Protein AF-A0A2I0TRA1-F1 (afdb_monomer_lite)

Radius of gyration: 18.05 Å; chains: 1; bounding box: 64×32×43 Å

Foldseek 3Di:
DDDDDDPPPDDDDDDPPPVCQAPDPVCSVVCCVLPNDDPPDPDDDDHDDDDPVDDDDPVVVVVVDDDDDDDPVCVVVSDDVVSLCVVLVPDPVNVVPDPSVVSVVVSSVCNDPD

Sequence (114 aa):
MSSSPNPEKRGLISGVACFKLEGGPSKISDAFKKFGISDSDTAVLIVLVEDNGKTINVEDIASQVEGQQVSLDELPQLTDTAKVKKLYKITPQEEKISTLLDSIVCRMSTKDVL

Structure (mmCIF, N/CA/C/O backbone):
data_AF-A0A2I0TRA1-F1
#
_entry.id   AF-A0A2I0TRA1-F1
#
loop_
_atom_site.group_PDB
_atom_site.id
_atom_site.type_symbol
_atom_site.label_atom_id
_atom_site.label_alt_id
_atom_site.label_comp_id
_atom_site.label_asym_id
_atom_site.label_entity_id
_atom_site.label_seq_id
_atom_site.pdbx_PDB_ins_code
_atom_site.Cartn_x
_atom_site.Cartn_y
_atom_site.Cartn_z
_atom_site.occupancy
_atom_site.B_iso_or_equiv
_atom_site.auth_seq_id
_atom_site.auth_comp_id
_atom_site.auth_asym_id
_atom_site.auth_atom_id
_atom_site.pdbx_PDB_model_num
ATOM 1 N N . MET A 1 1 ? -43.035 -15.881 10.676 1.00 39.44 1 MET A N 1
ATOM 2 C CA . MET A 1 1 ? -42.150 -16.079 9.510 1.00 39.44 1 MET A CA 1
ATOM 3 C C . MET A 1 1 ? -41.061 -15.032 9.601 1.00 39.44 1 MET A C 1
ATOM 5 O O . MET A 1 1 ? -41.305 -13.869 9.325 1.00 39.44 1 MET A O 1
ATOM 9 N N . SER A 1 2 ? -39.931 -15.433 10.173 1.00 36.81 2 SER A N 1
ATOM 10 C CA . SER A 1 2 ? -38.762 -14.599 10.429 1.00 36.81 2 SER A CA 1
ATOM 11 C C . SER A 1 2 ? -37.940 -14.478 9.151 1.00 36.81 2 SER A C 1
ATOM 13 O O . SER A 1 2 ? -37.396 -15.471 8.670 1.00 36.81 2 SER A O 1
ATOM 15 N N . SER A 1 3 ? -37.874 -13.271 8.604 1.00 42.38 3 SER A N 1
ATOM 16 C CA . SER A 1 3 ? -36.978 -12.917 7.510 1.00 42.38 3 SER A CA 1
ATOM 17 C C . SER A 1 3 ? -35.542 -12.949 8.031 1.00 42.38 3 SER A C 1
ATOM 19 O O . SER A 1 3 ? -35.163 -12.136 8.873 1.00 42.38 3 SER A O 1
ATOM 21 N N . SER A 1 4 ? -34.766 -13.926 7.572 1.00 43.72 4 SER A N 1
ATOM 22 C CA . SER A 1 4 ? -33.331 -14.038 7.833 1.00 43.72 4 SER A CA 1
ATOM 23 C C . SER A 1 4 ? -32.579 -12.795 7.323 1.00 43.72 4 SER A C 1
ATOM 25 O O . SER A 1 4 ? -32.994 -12.215 6.315 1.00 43.72 4 SER A O 1
ATOM 27 N N . PRO A 1 5 ? -31.470 -12.377 7.959 1.00 40.03 5 PRO A N 1
ATOM 28 C CA . PRO A 1 5 ? -30.683 -11.246 7.487 1.00 40.03 5 PRO A CA 1
ATOM 29 C C . PRO A 1 5 ? -29.961 -11.627 6.193 1.00 40.03 5 PRO A C 1
ATOM 31 O O . PRO A 1 5 ? -29.339 -12.685 6.114 1.00 40.03 5 PRO A O 1
ATOM 34 N N . ASN A 1 6 ? -30.030 -10.753 5.193 1.00 34.53 6 ASN A N 1
ATOM 35 C CA . ASN A 1 6 ? -29.273 -10.869 3.953 1.00 34.53 6 ASN A CA 1
ATOM 36 C C . ASN A 1 6 ? -27.755 -10.759 4.255 1.00 34.53 6 ASN A C 1
ATOM 38 O O . ASN A 1 6 ? -27.342 -9.726 4.789 1.00 34.53 6 ASN A O 1
ATOM 42 N N . PRO A 1 7 ? -26.913 -11.770 3.959 1.00 41.47 7 PRO A N 1
ATOM 43 C CA . PRO A 1 7 ? -25.481 -11.731 4.271 1.00 41.47 7 PRO A CA 1
ATOM 44 C C . PRO A 1 7 ? -24.638 -10.879 3.299 1.00 41.47 7 PRO A C 1
ATOM 46 O O . PRO A 1 7 ? -23.426 -10.795 3.460 1.00 41.47 7 PRO A O 1
ATOM 49 N N . GLU A 1 8 ? -25.237 -10.205 2.317 1.00 40.28 8 GLU A N 1
ATOM 50 C CA . GLU A 1 8 ? -24.503 -9.661 1.163 1.00 40.28 8 GLU A CA 1
ATOM 51 C C . GLU A 1 8 ? -23.919 -8.238 1.318 1.00 40.28 8 GLU A C 1
ATOM 53 O O . GLU A 1 8 ? -23.593 -7.593 0.328 1.00 40.28 8 GLU A O 1
ATOM 58 N N . LYS A 1 9 ? -23.760 -7.708 2.540 1.00 37.78 9 LYS A N 1
ATOM 59 C CA . LYS A 1 9 ? -23.139 -6.376 2.762 1.00 37.78 9 LYS A CA 1
ATOM 60 C C . LYS A 1 9 ? -22.177 -6.322 3.949 1.00 37.78 9 LYS A C 1
ATOM 62 O O . LYS A 1 9 ? -22.182 -5.367 4.722 1.00 37.78 9 LYS A O 1
ATOM 67 N N . ARG A 1 10 ? -21.360 -7.360 4.123 1.00 39.56 10 ARG A N 1
ATOM 68 C CA . ARG A 1 10 ? -20.268 -7.371 5.107 1.00 39.56 10 ARG A CA 1
ATOM 69 C C . ARG A 1 10 ? -18.964 -7.705 4.401 1.00 39.56 10 ARG A C 1
ATOM 71 O O . ARG A 1 10 ? -18.727 -8.851 4.047 1.00 39.56 10 ARG A O 1
ATOM 78 N N . GLY A 1 11 ? -18.143 -6.688 4.197 1.00 26.50 11 GLY A N 1
ATOM 79 C CA . GLY A 1 11 ? -16.819 -6.824 3.608 1.00 26.50 11 GLY A CA 1
ATOM 80 C C . GLY A 1 11 ? -16.019 -5.558 3.855 1.00 26.50 11 GLY A C 1
ATOM 81 O O . GLY A 1 11 ? -15.945 -4.689 2.998 1.00 26.50 11 GLY A O 1
ATOM 82 N N . LEU A 1 12 ? -15.476 -5.434 5.062 1.00 38.16 12 LEU A N 1
ATOM 83 C CA . LEU A 1 12 ? -14.299 -4.608 5.296 1.00 38.16 12 LEU A CA 1
ATOM 84 C C . LEU A 1 12 ? -13.070 -5.392 4.769 1.00 38.16 12 LEU A C 1
ATOM 86 O O . LEU A 1 12 ? -13.120 -6.616 4.653 1.00 38.16 12 LEU A O 1
ATOM 90 N N . ILE A 1 13 ? -11.941 -4.689 4.642 1.00 39.53 13 ILE A N 1
ATOM 91 C CA . ILE A 1 13 ? -10.556 -5.191 4.697 1.00 39.53 13 ILE A CA 1
ATOM 92 C C . ILE A 1 13 ? -9.928 -5.580 3.343 1.00 39.53 13 ILE A C 1
ATOM 94 O O . ILE A 1 13 ? -10.196 -6.636 2.782 1.00 39.53 13 ILE A O 1
ATOM 98 N N . SER A 1 14 ? -8.953 -4.782 2.895 1.00 27.11 14 SER A N 1
ATOM 99 C CA . SER A 1 14 ? -7.817 -5.301 2.123 1.00 27.11 14 SER A CA 1
ATOM 100 C C . SER A 1 14 ? -6.542 -4.492 2.388 1.00 27.11 14 SER A C 1
ATOM 102 O O . SER A 1 14 ? -6.378 -3.376 1.913 1.00 27.11 14 SER A O 1
ATOM 104 N N . GLY A 1 15 ? -5.665 -5.111 3.182 1.00 35.50 15 GLY A N 1
ATOM 105 C CA . GLY A 1 15 ? -4.201 -5.029 3.240 1.00 35.50 15 GLY A CA 1
ATOM 106 C C . GLY A 1 15 ? -3.422 -3.858 2.624 1.00 35.50 15 GLY A C 1
ATOM 107 O O . GLY A 1 15 ? -3.202 -3.805 1.423 1.00 35.50 15 GLY A O 1
ATOM 108 N N . VAL A 1 16 ? -2.721 -3.133 3.491 1.00 31.00 16 VAL A N 1
ATOM 109 C CA . VAL A 1 16 ? -1.257 -3.107 3.476 1.00 31.00 16 VAL A CA 1
ATOM 110 C C . VAL A 1 16 ? -0.825 -3.919 4.684 1.00 31.00 16 VAL A C 1
ATOM 112 O O . VAL A 1 16 ? -0.767 -3.448 5.819 1.00 31.00 16 VAL A O 1
ATOM 115 N N . ALA A 1 17 ? -0.544 -5.192 4.435 1.00 32.84 17 ALA A N 1
ATOM 116 C CA . ALA A 1 17 ? 0.351 -5.934 5.290 1.00 32.84 17 ALA A CA 1
ATOM 117 C C . ALA A 1 17 ? 1.706 -5.216 5.240 1.00 32.84 17 ALA A C 1
ATOM 119 O O . ALA A 1 17 ? 2.529 -5.493 4.373 1.00 32.84 17 ALA A O 1
ATOM 120 N N . CYS A 1 18 ? 1.983 -4.331 6.199 1.00 33.78 18 CYS A N 1
ATOM 121 C CA . CYS A 1 18 ? 3.361 -3.963 6.514 1.00 33.78 18 CYS A CA 1
ATOM 122 C C . CYS A 1 18 ? 4.004 -5.113 7.315 1.00 33.78 18 CYS A C 1
ATOM 124 O O . CYS A 1 18 ? 4.622 -4.923 8.360 1.00 33.78 18 CYS A O 1
ATOM 126 N N . PHE A 1 19 ? 3.826 -6.357 6.852 1.00 34.72 19 PHE A N 1
ATOM 127 C CA . PHE A 1 19 ? 4.600 -7.486 7.338 1.00 34.72 19 PHE A CA 1
ATOM 128 C C . PHE A 1 19 ? 5.977 -7.375 6.694 1.00 34.72 19 PHE A C 1
ATOM 130 O O . PHE A 1 19 ? 6.239 -7.910 5.625 1.00 34.72 19 PHE A O 1
ATOM 137 N N . LYS A 1 20 ? 6.847 -6.630 7.382 1.00 38.44 20 LYS A N 1
ATOM 138 C CA . LYS A 1 20 ? 8.304 -6.681 7.235 1.00 38.44 20 LYS A CA 1
ATOM 139 C C . LYS A 1 20 ? 8.782 -6.531 5.784 1.00 38.44 20 LYS A C 1
ATOM 141 O O . LYS A 1 20 ? 9.501 -7.383 5.276 1.00 38.44 20 LYS A O 1
ATOM 146 N N . LEU A 1 21 ? 8.400 -5.423 5.147 1.00 42.12 21 LEU A N 1
ATOM 147 C CA . LEU A 1 21 ? 8.808 -5.108 3.773 1.00 42.12 21 LEU A CA 1
ATOM 148 C C . LEU A 1 21 ? 10.281 -4.712 3.626 1.00 42.12 21 LEU A C 1
ATOM 150 O O . LEU A 1 21 ? 10.799 -4.722 2.517 1.00 42.12 21 LEU A O 1
ATOM 154 N N . GLU A 1 22 ? 10.985 -4.410 4.714 1.00 42.06 22 GLU A N 1
ATOM 155 C CA . GLU A 1 22 ? 12.425 -4.176 4.661 1.00 42.06 22 GLU A CA 1
ATOM 156 C C . GLU A 1 22 ? 13.091 -4.952 5.813 1.00 42.06 22 GLU A C 1
ATOM 158 O O . GLU A 1 22 ? 12.665 -4.912 6.972 1.00 42.06 22 GLU A O 1
ATOM 163 N N . GLY A 1 23 ? 14.094 -5.767 5.481 1.00 38.91 23 GLY A N 1
ATOM 164 C CA . GLY A 1 23 ? 14.819 -6.585 6.445 1.00 38.91 23 GLY A CA 1
ATOM 165 C C . GLY A 1 23 ? 15.515 -5.730 7.507 1.00 38.91 23 GLY A C 1
ATOM 166 O O . GLY A 1 23 ? 16.361 -4.901 7.195 1.00 38.91 23 GLY A O 1
ATOM 167 N N . GLY A 1 24 ? 15.197 -5.989 8.777 1.00 37.59 24 GLY A N 1
ATOM 168 C CA . GLY A 1 24 ? 15.905 -5.443 9.938 1.00 37.59 24 GLY A CA 1
ATOM 169 C C . GLY A 1 24 ? 15.321 -4.139 10.512 1.00 37.59 24 GLY A C 1
ATOM 170 O O . GLY A 1 24 ? 14.656 -3.376 9.815 1.00 37.59 24 GLY A O 1
ATOM 171 N N . PRO A 1 25 ? 15.561 -3.859 11.806 1.00 46.75 25 PRO A N 1
ATOM 172 C CA . PRO A 1 25 ? 15.008 -2.694 12.506 1.00 4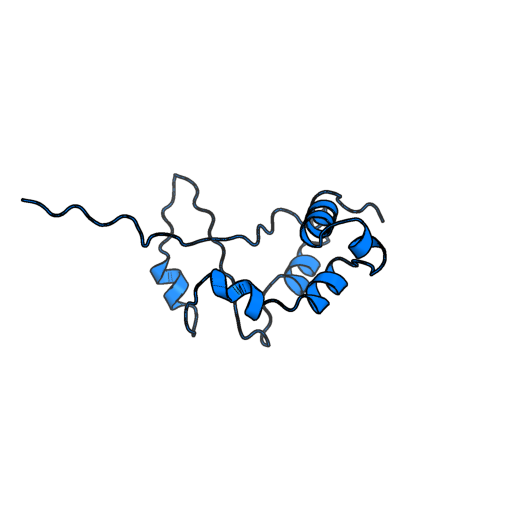6.75 25 PRO A CA 1
ATOM 173 C C . PRO A 1 25 ? 15.479 -1.333 11.960 1.00 46.75 25 PRO A C 1
ATOM 175 O O . PRO A 1 25 ? 14.885 -0.314 12.293 1.00 46.75 25 PRO A O 1
ATOM 178 N N . SER A 1 26 ? 16.513 -1.295 11.110 1.00 50.78 26 SER A N 1
ATOM 179 C CA . SER A 1 26 ? 17.095 -0.062 10.557 1.00 50.78 26 SER A CA 1
ATOM 180 C C . SER A 1 26 ? 16.317 0.546 9.386 1.00 50.78 26 SER A C 1
ATOM 182 O O . SER A 1 26 ? 16.588 1.683 9.009 1.00 50.78 26 SER A O 1
ATOM 184 N N . LYS A 1 27 ? 15.367 -0.192 8.802 1.00 62.62 27 LYS A N 1
ATOM 185 C CA . LYS A 1 27 ? 14.663 0.194 7.569 1.00 62.62 27 LYS A CA 1
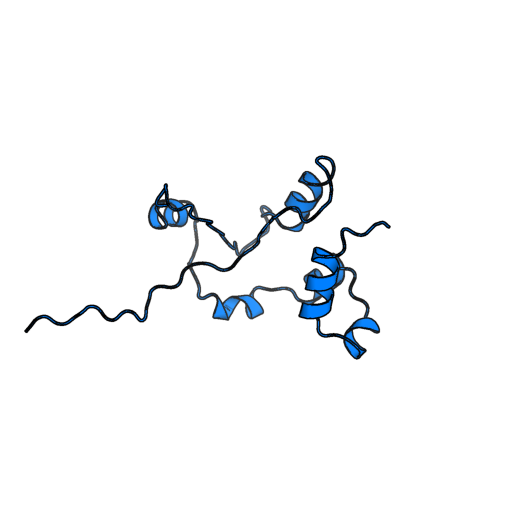ATOM 186 C C . LYS A 1 27 ? 13.154 0.409 7.741 1.00 62.62 27 LYS A C 1
ATOM 188 O O . LYS A 1 27 ? 12.481 0.960 6.880 1.00 62.62 27 LYS A O 1
ATOM 193 N N . ILE A 1 28 ? 12.625 0.090 8.919 1.00 69.75 28 ILE A N 1
ATOM 194 C CA . ILE A 1 28 ? 11.200 0.239 9.254 1.00 69.75 28 ILE A CA 1
ATOM 195 C C . ILE A 1 28 ? 10.723 1.693 9.086 1.00 69.75 28 ILE A C 1
ATOM 197 O O . ILE A 1 28 ? 9.649 1.935 8.543 1.00 69.75 28 ILE A O 1
ATOM 201 N N . SER A 1 29 ? 11.535 2.670 9.492 1.00 74.25 29 SER A N 1
ATOM 202 C CA . SER A 1 29 ? 11.195 4.091 9.354 1.00 74.25 29 SER A CA 1
ATOM 203 C C . SER A 1 29 ? 11.106 4.546 7.896 1.00 74.25 29 SER A C 1
ATOM 205 O O . SER A 1 29 ? 10.270 5.386 7.571 1.00 74.25 29 SER A O 1
ATOM 207 N N . ASP A 1 30 ? 11.946 4.003 7.011 1.00 75.62 30 ASP A N 1
ATOM 208 C CA . ASP A 1 30 ? 11.909 4.327 5.582 1.00 75.62 30 ASP A CA 1
ATOM 209 C C . ASP A 1 30 ? 10.669 3.716 4.924 1.00 75.62 30 ASP A C 1
ATOM 211 O O . ASP A 1 30 ? 10.032 4.370 4.099 1.00 75.62 30 ASP A O 1
ATOM 215 N N . ALA A 1 31 ? 10.270 2.511 5.342 1.00 73.88 31 ALA A N 1
ATOM 216 C CA . ALA A 1 31 ? 9.003 1.918 4.934 1.00 73.88 31 ALA A CA 1
ATOM 217 C C . ALA A 1 31 ? 7.804 2.780 5.375 1.00 73.88 31 ALA A C 1
ATOM 219 O O . ALA A 1 31 ? 6.953 3.086 4.546 1.00 73.88 31 ALA A O 1
ATOM 220 N N . PHE A 1 32 ? 7.757 3.261 6.623 1.00 75.69 32 PHE A N 1
ATOM 221 C CA . PHE A 1 32 ? 6.676 4.154 7.069 1.00 75.69 32 PHE A CA 1
ATOM 222 C C . PHE A 1 32 ? 6.650 5.493 6.328 1.00 75.69 32 PHE A C 1
ATOM 224 O O . PHE A 1 32 ? 5.574 5.998 6.044 1.00 75.69 32 PHE A O 1
ATOM 231 N N . LYS A 1 33 ? 7.802 6.053 5.946 1.00 80.06 33 LYS A N 1
ATOM 232 C CA . LYS A 1 33 ? 7.838 7.276 5.124 1.00 80.06 33 LYS A CA 1
ATOM 233 C C . LYS A 1 33 ? 7.334 7.062 3.695 1.00 80.06 33 LYS A C 1
ATOM 235 O O . LYS A 1 33 ? 6.876 8.011 3.073 1.00 80.06 33 LYS A O 1
ATOM 240 N N . LYS A 1 34 ? 7.494 5.853 3.147 1.00 77.19 34 LYS A N 1
ATOM 241 C CA . LYS A 1 34 ? 7.109 5.518 1.765 1.00 77.19 34 LYS A CA 1
ATOM 242 C C . LYS A 1 34 ? 5.669 5.020 1.647 1.00 77.19 34 LYS A C 1
ATOM 244 O O . LYS A 1 34 ? 5.025 5.299 0.644 1.00 77.19 34 LYS A O 1
ATOM 249 N N . PHE A 1 35 ? 5.224 4.225 2.618 1.00 80.06 35 PHE A N 1
ATOM 250 C CA . PHE A 1 35 ? 3.952 3.496 2.595 1.00 80.06 35 PHE A CA 1
ATOM 251 C C . PHE A 1 35 ? 2.972 3.949 3.683 1.00 80.06 35 PHE A C 1
ATOM 253 O O . PHE A 1 35 ? 1.819 3.531 3.669 1.00 80.06 35 PHE A O 1
ATOM 260 N N . GLY A 1 36 ? 3.432 4.737 4.656 1.00 77.62 36 GLY A N 1
ATOM 261 C CA . GLY A 1 36 ? 2.565 5.381 5.636 1.00 77.62 36 GLY A CA 1
ATOM 262 C C . GLY A 1 36 ? 1.929 6.650 5.077 1.00 77.62 36 GLY A C 1
ATOM 263 O O . GLY A 1 36 ? 2.230 7.078 3.965 1.00 77.62 36 GLY A O 1
ATOM 264 N N . ILE A 1 37 ? 1.048 7.238 5.879 1.00 81.44 37 ILE A N 1
ATOM 265 C CA . ILE A 1 37 ? 0.336 8.470 5.539 1.00 81.44 37 ILE A CA 1
ATOM 266 C C . ILE A 1 37 ? 1.231 9.705 5.705 1.00 81.44 37 ILE A C 1
ATOM 268 O O . ILE A 1 37 ? 2.092 9.760 6.587 1.00 81.44 37 ILE A O 1
ATOM 272 N N . SER A 1 38 ? 0.989 10.706 4.871 1.00 82.00 38 SER A N 1
ATOM 273 C CA . SER A 1 38 ? 1.567 12.044 4.909 1.00 82.00 38 SER A CA 1
ATOM 274 C C . SER A 1 38 ? 0.464 13.097 5.014 1.00 82.00 38 SER A C 1
ATOM 276 O O . SER A 1 38 ? -0.673 12.860 4.612 1.00 82.00 38 SER A O 1
ATOM 278 N N . ASP A 1 39 ? 0.809 14.297 5.481 1.00 79.81 39 ASP A N 1
ATOM 279 C CA . ASP A 1 39 ? -0.147 15.409 5.619 1.00 79.81 39 ASP A CA 1
ATOM 280 C C . ASP A 1 39 ? -0.749 15.870 4.276 1.00 79.81 39 ASP A C 1
ATOM 282 O O . ASP A 1 39 ? -1.745 16.587 4.247 1.00 79.81 39 ASP A O 1
ATOM 286 N N . SER A 1 40 ? -0.133 15.486 3.153 1.00 83.19 40 SER A N 1
ATOM 287 C CA . SER A 1 40 ? -0.609 15.800 1.802 1.00 83.19 40 SER A CA 1
ATOM 288 C C . SER A 1 40 ? -1.555 14.756 1.206 1.00 83.19 40 SER A C 1
ATOM 290 O O . SER A 1 40 ? -2.068 14.977 0.107 1.00 83.19 40 SER A O 1
ATOM 292 N N . ASP A 1 41 ? -1.758 13.620 1.874 1.00 79.38 41 ASP A N 1
ATOM 293 C CA . ASP A 1 41 ? -2.601 12.551 1.347 1.00 79.38 41 ASP A CA 1
ATOM 294 C C . ASP A 1 41 ? -4.086 12.870 1.536 1.00 79.38 41 ASP A C 1
ATOM 296 O O . ASP A 1 41 ? -4.531 13.300 2.597 1.00 79.38 41 ASP A O 1
ATOM 300 N N . THR A 1 42 ? -4.873 12.631 0.488 1.00 82.62 42 THR A N 1
ATOM 301 C CA . THR A 1 42 ? -6.326 12.874 0.470 1.00 82.62 42 THR A CA 1
ATOM 302 C C . THR A 1 42 ? -7.149 11.590 0.577 1.00 82.62 42 THR A C 1
ATOM 304 O O . THR A 1 42 ? -8.375 11.643 0.635 1.00 82.62 42 THR A O 1
ATOM 307 N N . ALA A 1 43 ? -6.484 10.434 0.591 1.00 84.50 43 ALA A N 1
ATOM 308 C CA . ALA A 1 43 ? -7.089 9.121 0.740 1.00 84.50 43 ALA A CA 1
ATOM 309 C C . ALA A 1 43 ? -6.228 8.265 1.675 1.00 84.50 43 ALA A C 1
ATOM 311 O O . ALA A 1 43 ? -5.002 8.259 1.568 1.00 84.50 43 ALA A O 1
ATOM 312 N N . VAL A 1 44 ? -6.877 7.523 2.573 1.00 82.62 44 VAL A N 1
ATOM 313 C CA . VAL A 1 44 ? -6.211 6.655 3.551 1.00 82.62 44 VAL A CA 1
ATOM 314 C C . VAL A 1 44 ? -6.803 5.254 3.472 1.00 82.62 44 VAL A C 1
ATOM 316 O O . VAL A 1 44 ? -8.020 5.080 3.482 1.00 82.62 44 VAL A O 1
ATOM 319 N N . LEU A 1 45 ? -5.933 4.246 3.424 1.00 83.62 45 LEU A N 1
ATOM 320 C CA . LEU A 1 45 ? -6.311 2.840 3.511 1.00 83.62 45 LEU A CA 1
ATOM 321 C C . LEU A 1 45 ? -6.005 2.319 4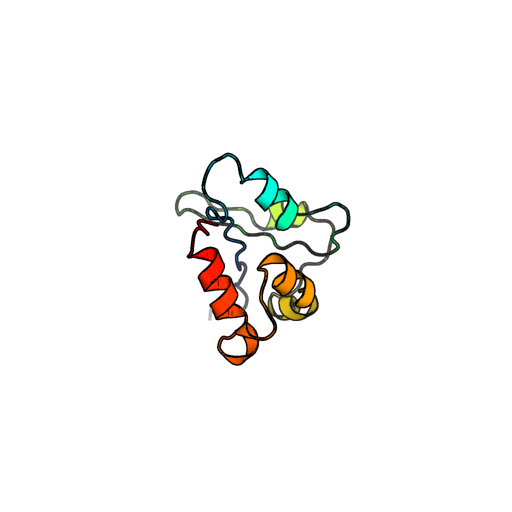.918 1.00 83.62 45 LEU A C 1
ATOM 323 O O . LEU A 1 45 ? -4.843 2.192 5.302 1.00 83.62 45 LEU A O 1
ATOM 327 N N . ILE A 1 46 ? -7.051 2.003 5.682 1.00 81.06 46 ILE A N 1
ATOM 328 C CA . ILE A 1 46 ? -6.930 1.453 7.038 1.00 81.06 46 ILE A CA 1
ATOM 329 C C . ILE A 1 46 ? -7.061 -0.064 6.989 1.00 81.06 46 ILE A C 1
ATOM 331 O O . ILE A 1 46 ? -7.964 -0.616 6.360 1.00 81.06 46 ILE A O 1
ATOM 335 N N . VAL A 1 47 ? -6.145 -0.742 7.675 1.00 76.06 47 VAL A N 1
ATOM 336 C CA . VAL A 1 47 ? -6.005 -2.196 7.641 1.00 76.06 47 VAL A CA 1
ATOM 337 C C . VAL A 1 47 ? -6.015 -2.694 9.072 1.00 76.06 47 VAL A C 1
ATOM 339 O O . VAL A 1 47 ? -5.157 -2.321 9.870 1.00 76.06 47 VAL A O 1
ATOM 342 N N . LEU A 1 48 ? -6.987 -3.541 9.388 1.00 76.94 48 LEU A N 1
ATOM 343 C CA . LEU A 1 48 ? -7.174 -4.108 10.717 1.00 76.94 48 LEU A CA 1
ATOM 344 C C . LEU A 1 48 ? -7.008 -5.618 10.617 1.00 76.94 48 LEU A C 1
ATOM 346 O O . LEU A 1 48 ? -7.594 -6.253 9.741 1.00 76.94 48 LEU A O 1
ATOM 350 N N . VAL A 1 49 ? -6.184 -6.178 11.497 1.00 76.56 49 VAL A N 1
ATOM 351 C CA . VAL A 1 49 ? -5.989 -7.622 11.616 1.00 76.56 49 VAL A CA 1
ATOM 352 C C . VAL A 1 49 ? -6.541 -8.025 12.972 1.00 76.56 49 VAL A C 1
ATOM 354 O O . VAL A 1 49 ? -5.968 -7.673 14.003 1.00 76.56 49 VAL A O 1
ATOM 357 N N . GLU A 1 50 ? -7.673 -8.719 12.964 1.00 76.62 50 GLU A N 1
ATOM 358 C CA . GLU A 1 50 ? -8.253 -9.287 14.176 1.00 76.62 50 GLU A CA 1
ATOM 359 C C . GLU A 1 50 ? -7.569 -10.615 14.498 1.00 76.62 50 GLU A C 1
ATOM 361 O O . GLU A 1 50 ? -7.452 -11.498 13.649 1.00 76.62 50 GLU A O 1
ATOM 366 N N . ASP A 1 51 ? -7.113 -10.745 15.740 1.00 77.56 51 ASP A N 1
ATOM 367 C CA . ASP A 1 51 ? -6.793 -12.039 16.330 1.00 77.56 51 ASP A CA 1
ATOM 368 C C . ASP A 1 51 ? -8.019 -12.500 17.122 1.00 77.56 51 ASP A C 1
ATOM 370 O O . ASP A 1 51 ? -8.695 -11.684 17.755 1.00 77.56 51 ASP A O 1
ATOM 374 N N . ASN A 1 52 ? -8.297 -13.802 17.123 1.00 71.69 52 ASN A N 1
ATOM 375 C CA . ASN A 1 52 ? -9.541 -14.419 17.604 1.00 71.69 52 ASN A CA 1
ATOM 376 C C . ASN A 1 52 ? -9.883 -14.126 19.087 1.00 71.69 52 ASN A C 1
ATOM 378 O O . ASN A 1 52 ? -10.930 -14.550 19.571 1.00 71.69 52 ASN A O 1
ATOM 382 N N . GLY A 1 53 ? -9.012 -13.430 19.825 1.00 68.81 53 GLY A N 1
ATOM 383 C CA . GLY A 1 53 ? -9.217 -13.002 21.210 1.00 68.81 53 GLY A CA 1
ATOM 384 C C . GLY A 1 53 ? -9.648 -11.542 21.407 1.00 68.81 53 GLY A C 1
ATOM 385 O O . GLY A 1 53 ? -9.923 -11.166 22.547 1.00 68.81 53 GLY A O 1
ATOM 386 N N . LYS A 1 54 ? -9.686 -10.700 20.362 1.00 70.25 54 LYS A N 1
ATOM 387 C CA . LYS A 1 54 ? -10.069 -9.280 20.473 1.00 70.25 54 LYS A CA 1
ATOM 388 C C . LYS A 1 54 ? -10.892 -8.832 19.268 1.00 70.25 54 LYS A C 1
ATOM 390 O O . LYS A 1 54 ? -10.369 -8.729 18.166 1.00 70.25 54 LYS A O 1
ATOM 395 N N . THR A 1 55 ? -12.151 -8.489 19.511 1.00 73.69 55 THR A N 1
ATOM 396 C CA . THR A 1 55 ? -12.987 -7.756 18.552 1.00 73.69 55 THR A CA 1
ATOM 397 C C . THR A 1 55 ? -12.525 -6.310 18.454 1.00 73.69 55 THR A C 1
ATOM 399 O O . THR A 1 55 ? -12.407 -5.629 19.477 1.00 73.69 55 THR A O 1
ATOM 402 N N . ILE A 1 56 ? -12.282 -5.841 17.234 1.00 76.88 56 ILE A N 1
ATOM 403 C CA . ILE A 1 56 ? -11.951 -4.449 16.956 1.00 76.88 56 ILE A CA 1
ATOM 404 C C . ILE A 1 56 ? -13.248 -3.711 16.623 1.00 76.88 56 ILE A C 1
ATOM 406 O O . ILE A 1 56 ? -14.008 -4.120 15.746 1.00 76.88 56 ILE A O 1
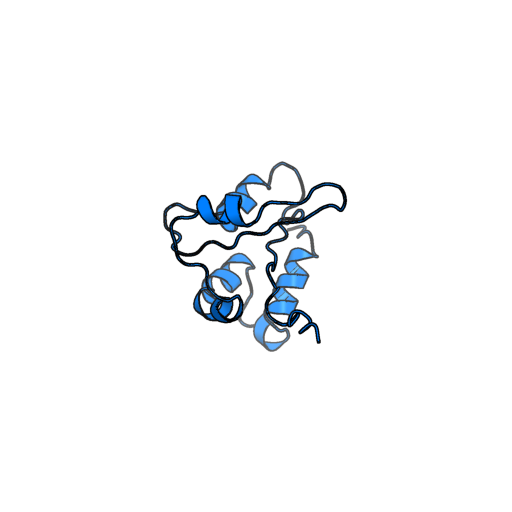ATOM 410 N N . ASN A 1 57 ? -13.513 -2.602 17.317 1.00 84.19 57 ASN A N 1
ATOM 411 C CA . ASN A 1 57 ? -14.642 -1.752 16.965 1.00 84.19 57 ASN A CA 1
ATOM 412 C C . ASN A 1 57 ? -14.282 -0.883 15.753 1.00 84.19 57 ASN A C 1
ATOM 414 O O . ASN A 1 57 ? -13.559 0.107 15.858 1.00 84.19 57 ASN A O 1
ATOM 418 N N . VAL A 1 58 ? -14.784 -1.282 14.589 1.00 80.12 58 VAL A N 1
ATOM 419 C CA . VAL A 1 58 ? -14.552 -0.589 13.318 1.00 80.12 58 VAL A CA 1
ATOM 420 C C . VAL A 1 58 ? -15.167 0.815 13.323 1.00 80.12 58 VAL A C 1
ATOM 422 O O . VAL A 1 58 ? -14.599 1.722 12.720 1.00 80.12 58 VAL A O 1
ATOM 425 N N . GLU A 1 59 ? -16.285 1.018 14.024 1.00 83.88 59 GLU A N 1
ATOM 426 C CA . GLU A 1 59 ? -16.980 2.312 14.087 1.00 83.88 59 GLU A CA 1
ATOM 427 C C . GLU A 1 59 ? -16.147 3.352 14.844 1.00 83.88 59 GLU A C 1
ATOM 429 O O . GLU A 1 59 ? -15.996 4.482 14.378 1.00 83.88 59 GLU A O 1
ATOM 434 N N . ASP A 1 60 ? -15.513 2.949 15.949 1.00 86.00 60 ASP A N 1
ATOM 435 C CA . ASP A 1 60 ? -14.612 3.816 16.718 1.00 86.00 60 ASP A CA 1
ATOM 436 C C . ASP A 1 60 ? -13.406 4.263 15.879 1.00 86.00 60 ASP A C 1
ATOM 438 O O . ASP A 1 60 ? -12.934 5.394 16.001 1.00 86.00 60 ASP A O 1
ATOM 442 N N . ILE A 1 61 ? -12.904 3.394 15.000 1.00 83.31 61 ILE A N 1
ATOM 443 C CA . ILE A 1 61 ? -11.775 3.705 14.113 1.00 83.31 61 ILE A CA 1
ATOM 444 C C . ILE A 1 61 ? -12.224 4.613 12.971 1.00 83.31 61 ILE A C 1
ATOM 446 O O . ILE A 1 61 ? -11.548 5.593 12.670 1.00 83.31 61 ILE A O 1
ATOM 450 N N . ALA A 1 62 ? -13.380 4.328 12.370 1.00 81.81 62 ALA A N 1
ATOM 451 C CA . ALA A 1 62 ? -13.953 5.174 11.332 1.00 81.81 62 ALA A CA 1
ATOM 452 C C . ALA A 1 62 ? -14.233 6.593 11.853 1.00 81.81 62 ALA A C 1
ATOM 454 O O . ALA A 1 62 ? -13.967 7.560 11.148 1.00 81.81 62 ALA A O 1
ATOM 455 N N . SER A 1 63 ? -14.678 6.731 13.108 1.00 86.81 63 SER A N 1
ATOM 456 C CA . SER A 1 63 ? -14.947 8.035 13.732 1.00 86.81 63 SER A CA 1
ATOM 457 C C . SER A 1 63 ? -13.712 8.931 13.901 1.00 86.81 63 SER A C 1
ATOM 459 O O . SER A 1 63 ? -13.854 10.138 14.080 1.00 86.81 63 SER A O 1
ATOM 461 N N . GLN A 1 64 ? -12.504 8.361 13.832 1.00 85.38 64 GLN A N 1
ATOM 462 C CA . GLN A 1 64 ? -11.242 9.105 13.920 1.00 85.38 64 GLN A CA 1
ATOM 463 C C . GLN A 1 64 ? -10.782 9.660 12.567 1.00 85.38 64 GLN A C 1
ATOM 465 O O . GLN A 1 64 ? -9.818 10.422 12.518 1.00 85.38 64 GLN A O 1
ATOM 470 N N . VAL A 1 65 ? -11.444 9.276 11.473 1.00 81.56 65 VAL A N 1
ATOM 471 C CA . VAL A 1 65 ? -11.121 9.736 10.125 1.00 81.56 65 VAL A CA 1
ATOM 472 C C . VAL A 1 65 ? -12.144 10.772 9.695 1.00 81.56 65 VAL A C 1
ATOM 474 O O . VAL A 1 65 ? -13.323 10.472 9.520 1.00 81.56 65 VAL A O 1
ATOM 477 N N . GLU A 1 66 ? -11.684 11.995 9.464 1.00 83.25 66 GLU A N 1
ATOM 478 C CA . GLU A 1 66 ? -12.498 13.015 8.815 1.00 83.25 66 GLU A CA 1
ATOM 479 C C . GLU A 1 66 ? -12.502 12.767 7.302 1.00 83.25 66 GLU A C 1
ATOM 481 O O . GLU A 1 66 ? -11.531 13.048 6.602 1.00 83.25 66 GLU A O 1
ATOM 486 N N . GLY A 1 67 ? -13.584 12.181 6.789 1.00 83.38 67 GLY A N 1
ATOM 487 C CA . GLY A 1 67 ? -13.702 11.884 5.366 1.00 83.38 67 GLY A CA 1
ATOM 488 C C . GLY A 1 67 ? -14.900 11.012 5.015 1.00 83.38 67 GLY A C 1
ATOM 489 O O . GLY A 1 67 ? -15.781 10.753 5.833 1.00 83.38 67 GLY A O 1
ATOM 490 N N . GLN A 1 68 ? -14.923 10.557 3.763 1.00 83.44 68 GLN A N 1
ATOM 491 C CA . GLN A 1 68 ? -15.939 9.645 3.254 1.00 83.44 68 GLN A CA 1
ATOM 492 C C . GLN A 1 68 ? -15.329 8.263 3.024 1.00 83.44 68 GLN A C 1
ATOM 494 O O . GLN A 1 68 ? -14.355 8.117 2.288 1.00 83.44 68 GLN A O 1
ATOM 499 N N . GLN A 1 69 ? -15.942 7.237 3.613 1.00 80.56 69 GLN A N 1
ATOM 500 C CA . GLN A 1 69 ? -15.615 5.855 3.286 1.00 80.56 69 GLN A CA 1
ATOM 501 C C . GLN A 1 69 ? -16.138 5.509 1.885 1.00 80.56 69 GLN A C 1
ATOM 503 O O . GLN A 1 69 ? -17.302 5.759 1.565 1.00 80.56 69 GLN A O 1
ATOM 508 N N . VAL A 1 70 ? -15.272 4.912 1.070 1.00 83.75 70 VAL A N 1
ATOM 509 C CA . VAL A 1 70 ? -15.537 4.523 -0.324 1.00 83.75 70 VAL A CA 1
ATOM 510 C C . VAL A 1 70 ? -15.344 3.017 -0.522 1.00 83.75 70 VAL A C 1
ATOM 512 O O . VAL A 1 70 ? -14.766 2.348 0.341 1.00 83.7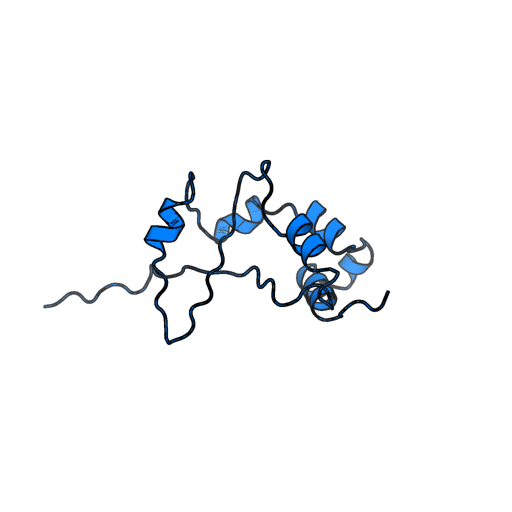5 70 VAL A O 1
ATOM 515 N N . SER A 1 71 ? -15.848 2.465 -1.633 1.00 86.62 71 SER A N 1
ATOM 516 C CA . SER A 1 71 ? -15.658 1.038 -1.938 1.00 86.62 71 SER A CA 1
ATOM 517 C C . SER A 1 71 ? -14.195 0.743 -2.284 1.00 86.62 71 SER A C 1
ATOM 519 O O . SER A 1 71 ? -13.502 1.572 -2.873 1.00 86.62 71 SER A O 1
ATOM 521 N N . LEU A 1 72 ? -13.730 -0.480 -2.006 1.00 81.31 72 LEU A N 1
ATOM 522 C CA . LEU A 1 72 ? -12.421 -0.948 -2.479 1.00 81.31 72 LEU A CA 1
ATOM 523 C C . LEU A 1 72 ? -12.344 -1.025 -4.011 1.00 81.31 72 LEU A C 1
ATOM 525 O O . LEU A 1 72 ? -11.251 -0.966 -4.570 1.00 81.31 72 LEU A O 1
ATOM 529 N N . ASP A 1 73 ? -13.486 -1.082 -4.694 1.00 85.75 73 ASP A N 1
ATOM 530 C CA . ASP A 1 73 ? -13.552 -1.025 -6.159 1.00 85.75 73 ASP A CA 1
ATOM 531 C C . ASP A 1 73 ? -13.050 0.318 -6.720 1.00 85.75 73 ASP A C 1
ATOM 533 O O . ASP A 1 73 ? -12.678 0.406 -7.890 1.00 85.75 73 ASP A O 1
ATOM 537 N N . GLU A 1 74 ? -13.011 1.369 -5.893 1.00 81.62 74 GLU A N 1
ATOM 538 C CA . GLU A 1 74 ? -12.512 2.700 -6.260 1.00 81.62 74 GLU A CA 1
ATOM 539 C C . GLU A 1 74 ? -10.985 2.814 -6.102 1.00 81.62 74 GLU A C 1
ATOM 541 O O . GLU A 1 74 ? -10.373 3.752 -6.613 1.00 81.62 74 GLU A O 1
ATOM 546 N N . LEU A 1 75 ? -10.330 1.828 -5.474 1.00 82.19 75 LEU A N 1
ATOM 547 C CA . LEU A 1 75 ? -8.880 1.810 -5.252 1.00 82.19 75 LEU A CA 1
ATOM 548 C C . LEU A 1 75 ? -8.047 2.027 -6.533 1.00 82.19 75 LEU A C 1
ATOM 550 O O . LEU A 1 75 ? -7.072 2.782 -6.468 1.00 82.19 75 LEU A O 1
ATOM 554 N N . PRO A 1 76 ? -8.393 1.458 -7.710 1.00 84.38 76 PRO A N 1
ATOM 555 C CA . PRO A 1 76 ? -7.655 1.724 -8.944 1.00 84.38 76 PRO A CA 1
ATOM 556 C C . PRO A 1 76 ? -7.675 3.200 -9.364 1.00 84.38 76 PRO A C 1
ATOM 558 O O . PRO A 1 76 ? -6.740 3.653 -10.015 1.00 84.38 76 PRO A O 1
ATOM 561 N N . GLN A 1 77 ? -8.713 3.954 -8.983 1.00 84.12 77 GLN A N 1
ATOM 562 C CA . GLN A 1 77 ? -8.846 5.384 -9.287 1.00 84.12 77 GLN A CA 1
ATOM 563 C C . GLN A 1 77 ? -8.008 6.249 -8.337 1.00 84.12 77 GLN A C 1
ATOM 565 O O . GLN A 1 77 ? -7.533 7.314 -8.721 1.00 84.12 77 GLN A O 1
ATOM 570 N N . LEU A 1 78 ? -7.803 5.769 -7.109 1.00 82.81 78 LEU A N 1
ATOM 571 C CA . LEU A 1 78 ? -6.995 6.425 -6.078 1.00 82.81 78 LEU A CA 1
ATOM 572 C C . LEU A 1 78 ? -5.501 6.071 -6.179 1.00 82.81 78 LEU A C 1
ATOM 574 O O . LEU A 1 78 ? -4.657 6.728 -5.572 1.00 82.81 78 LEU A O 1
ATOM 578 N N . THR A 1 79 ? -5.157 5.032 -6.944 1.00 83.81 79 THR A N 1
ATOM 579 C CA . THR A 1 79 ? -3.790 4.513 -7.043 1.00 83.81 79 THR A CA 1
ATOM 580 C C . THR A 1 79 ? -3.011 5.168 -8.181 1.00 83.81 79 THR A C 1
ATOM 582 O O . THR A 1 79 ? -3.294 4.969 -9.363 1.00 83.81 79 THR A O 1
ATOM 585 N N . ASP A 1 80 ? -1.922 5.856 -7.840 1.00 85.75 80 ASP A N 1
ATOM 586 C CA . ASP A 1 80 ? -0.958 6.342 -8.828 1.00 85.75 80 ASP A CA 1
ATOM 587 C C . ASP A 1 80 ? -0.015 5.211 -9.270 1.00 85.75 80 ASP A C 1
ATOM 589 O O . ASP A 1 80 ? 1.030 4.934 -8.672 1.00 85.75 80 ASP A O 1
ATOM 593 N N . THR A 1 81 ? -0.390 4.558 -10.368 1.00 86.31 81 THR A N 1
ATOM 594 C CA . THR A 1 81 ? 0.367 3.438 -10.940 1.00 86.31 81 THR A CA 1
ATOM 595 C C . THR A 1 81 ? 1.797 3.836 -11.346 1.00 86.31 81 THR A C 1
ATOM 597 O O . THR A 1 81 ? 2.710 3.011 -11.275 1.00 86.31 81 THR A O 1
ATOM 600 N N . ALA A 1 82 ? 2.045 5.094 -11.731 1.00 87.94 82 ALA A N 1
ATOM 601 C CA . ALA A 1 82 ? 3.388 5.556 -12.079 1.00 87.94 82 ALA A CA 1
ATOM 602 C C . ALA A 1 82 ? 4.280 5.682 -10.832 1.00 87.94 82 ALA A C 1
ATOM 604 O O . ALA A 1 82 ? 5.441 5.257 -10.857 1.00 87.94 82 ALA A O 1
ATOM 605 N N . LYS A 1 83 ? 3.734 6.193 -9.718 1.00 85.25 83 LYS A N 1
ATOM 606 C CA . LYS A 1 83 ? 4.427 6.200 -8.419 1.00 85.25 83 LYS A CA 1
ATOM 607 C C . LYS A 1 83 ? 4.715 4.785 -7.925 1.00 85.25 83 LYS A C 1
ATOM 609 O O . LYS A 1 83 ? 5.835 4.539 -7.485 1.00 85.25 83 LYS A O 1
ATOM 614 N N . VAL A 1 84 ? 3.770 3.850 -8.063 1.00 84.44 84 VAL A N 1
ATOM 615 C CA . VAL A 1 84 ? 3.966 2.436 -7.684 1.00 84.44 84 VAL A CA 1
ATOM 616 C C . VAL A 1 84 ? 5.126 1.812 -8.465 1.00 84.44 84 VAL A C 1
ATOM 618 O O . VAL A 1 84 ? 6.041 1.248 -7.863 1.00 84.44 84 VAL A O 1
ATOM 621 N N . LYS A 1 85 ? 5.161 1.978 -9.793 1.00 87.69 85 LYS A N 1
ATOM 622 C CA . LYS A 1 85 ? 6.271 1.481 -10.626 1.00 87.69 85 LYS A CA 1
ATOM 623 C C . LYS A 1 85 ? 7.611 2.076 -10.207 1.00 87.69 85 LYS A C 1
ATOM 625 O O . LYS A 1 85 ? 8.595 1.352 -10.078 1.00 87.69 85 LYS A O 1
ATOM 630 N N . LYS A 1 86 ? 7.652 3.386 -9.944 1.00 87.06 86 LYS A N 1
ATOM 631 C CA . LYS A 1 86 ? 8.862 4.074 -9.477 1.00 87.06 86 LYS A CA 1
ATOM 632 C C . LYS A 1 86 ? 9.326 3.559 -8.111 1.00 87.06 86 LYS A C 1
ATOM 634 O O . LYS A 1 86 ? 10.524 3.372 -7.915 1.00 87.06 86 LYS A O 1
ATOM 639 N N . LEU A 1 87 ? 8.395 3.319 -7.189 1.00 84.38 87 LEU A N 1
ATOM 640 C CA . LEU A 1 87 ? 8.672 2.849 -5.832 1.00 84.38 87 LEU A CA 1
ATOM 641 C C . LEU A 1 87 ? 9.315 1.459 -5.829 1.00 84.38 87 LEU A C 1
ATOM 643 O O . LEU A 1 87 ? 10.330 1.254 -5.165 1.00 84.38 87 LEU A O 1
ATOM 647 N N . TYR A 1 88 ? 8.769 0.541 -6.628 1.00 83.69 88 TYR A N 1
ATOM 648 C CA . TYR A 1 88 ? 9.284 -0.823 -6.781 1.00 83.69 88 TYR A CA 1
ATOM 649 C C . TYR A 1 88 ? 10.382 -0.956 -7.845 1.00 83.69 88 TYR A C 1
ATOM 651 O O . TYR A 1 88 ? 10.881 -2.055 -8.076 1.00 83.69 88 TYR A O 1
ATOM 659 N N . LYS A 1 89 ? 10.798 0.163 -8.458 1.00 88.12 89 LYS A N 1
ATOM 660 C CA . LYS A 1 89 ? 11.829 0.228 -9.505 1.00 88.12 89 LYS A CA 1
ATOM 661 C C . LYS A 1 89 ? 11.525 -0.685 -10.704 1.00 88.12 89 LYS A C 1
ATOM 663 O O . LYS A 1 89 ? 12.437 -1.278 -11.277 1.00 88.12 89 LYS A O 1
ATOM 668 N N . ILE A 1 90 ? 10.252 -0.784 -11.083 1.00 87.56 90 ILE A N 1
ATOM 669 C CA . ILE A 1 90 ? 9.806 -1.590 -12.223 1.00 87.56 90 ILE A CA 1
ATOM 670 C C . ILE A 1 90 ? 10.243 -0.913 -13.518 1.00 87.56 90 ILE A C 1
ATOM 672 O O . ILE A 1 90 ? 10.003 0.281 -13.722 1.00 87.56 90 ILE A O 1
ATOM 676 N N . THR A 1 91 ? 10.900 -1.670 -14.394 1.00 89.25 91 THR A N 1
ATOM 677 C CA . THR A 1 91 ? 11.423 -1.139 -15.661 1.00 89.25 91 THR A CA 1
ATOM 678 C C . THR A 1 91 ? 10.464 -1.406 -16.825 1.00 89.25 91 THR A C 1
ATOM 680 O O . THR A 1 91 ? 9.809 -2.444 -16.841 1.00 89.25 91 THR A O 1
ATOM 683 N N . PRO A 1 92 ? 10.436 -0.564 -17.877 1.00 88.31 92 PRO A N 1
ATOM 684 C CA . PRO A 1 92 ? 9.591 -0.813 -19.053 1.00 88.31 92 PRO A CA 1
ATOM 685 C C . PRO A 1 92 ? 9.918 -2.111 -19.809 1.00 88.31 92 PRO A C 1
ATOM 687 O O . PRO A 1 92 ? 9.135 -2.566 -20.638 1.00 88.31 92 PRO A O 1
ATOM 690 N N . GLN A 1 93 ? 11.111 -2.678 -19.600 1.00 88.69 93 GLN A N 1
ATOM 691 C CA . GLN A 1 93 ? 11.495 -3.971 -20.170 1.00 88.69 93 GLN A CA 1
ATOM 692 C C . GLN A 1 93 ? 10.854 -5.129 -19.404 1.00 88.69 93 GLN A C 1
ATOM 694 O O . GLN A 1 93 ? 10.397 -6.082 -20.027 1.00 88.69 93 GLN A O 1
ATOM 699 N N . GLU A 1 94 ? 10.795 -5.023 -18.078 1.00 86.06 94 GLU A N 1
ATOM 700 C CA . GLU A 1 94 ? 10.162 -6.003 -17.194 1.00 86.06 94 GLU A CA 1
ATOM 701 C C . GLU A 1 94 ? 8.661 -6.132 -17.485 1.00 86.06 94 GLU A C 1
ATOM 703 O O . GLU A 1 94 ? 8.153 -7.242 -17.617 1.00 86.06 94 GLU A O 1
ATOM 708 N N . GLU A 1 95 ? 7.983 -5.013 -17.754 1.00 84.25 95 GLU A N 1
ATOM 709 C CA . GLU A 1 95 ? 6.551 -4.984 -18.097 1.00 84.25 95 GLU A CA 1
ATOM 710 C C . GLU A 1 95 ? 6.185 -5.749 -19.377 1.00 84.25 95 GLU A C 1
ATOM 712 O O . GLU A 1 95 ? 5.012 -5.997 -19.643 1.00 84.25 95 GLU A O 1
ATOM 717 N N . LYS A 1 96 ? 7.174 -6.108 -20.203 1.00 88.50 96 LYS A N 1
ATOM 718 C CA . LYS A 1 96 ? 6.948 -6.910 -21.413 1.00 88.50 96 LYS A CA 1
ATOM 719 C C . LYS A 1 96 ? 6.888 -8.407 -21.122 1.00 88.50 96 LYS A C 1
ATOM 721 O O . LYS A 1 96 ? 6.491 -9.166 -22.002 1.00 88.50 96 LYS A O 1
ATOM 726 N N . ILE A 1 97 ? 7.351 -8.827 -19.946 1.00 90.19 97 ILE A N 1
ATOM 727 C CA . ILE A 1 97 ? 7.614 -10.230 -19.606 1.00 90.19 97 ILE A CA 1
ATOM 728 C C . ILE A 1 97 ? 6.791 -10.659 -18.384 1.00 90.19 97 ILE A C 1
ATOM 730 O O . ILE A 1 97 ? 6.404 -11.823 -18.299 1.00 90.19 97 ILE A O 1
ATOM 734 N N . SER A 1 98 ? 6.484 -9.738 -17.466 1.00 90.06 98 SER A N 1
ATOM 735 C CA . SER A 1 98 ? 5.675 -9.987 -16.269 1.00 90.06 98 SER A CA 1
ATOM 736 C C . SER A 1 98 ? 4.549 -8.970 -16.110 1.00 90.06 98 SER A C 1
ATOM 738 O O . SER A 1 98 ? 4.572 -7.873 -16.673 1.00 90.06 98 SER A O 1
ATOM 740 N N . THR A 1 99 ? 3.545 -9.335 -15.311 1.00 91.44 99 THR A N 1
ATOM 741 C CA . THR A 1 99 ? 2.528 -8.377 -14.878 1.00 91.44 99 THR A CA 1
ATOM 742 C C . THR A 1 99 ? 3.078 -7.475 -13.772 1.00 91.44 99 THR A C 1
ATOM 744 O O . THR A 1 99 ? 3.996 -7.849 -13.038 1.00 91.44 99 THR A O 1
ATOM 747 N N . LEU A 1 100 ? 2.481 -6.289 -13.606 1.00 87.19 100 LEU A N 1
ATOM 748 C CA . LEU A 1 100 ? 2.840 -5.372 -12.519 1.00 87.19 100 LEU A CA 1
ATOM 749 C C . LEU A 1 100 ? 2.703 -6.038 -11.140 1.00 87.19 100 LEU A C 1
ATOM 751 O O . LEU A 1 100 ? 3.540 -5.822 -10.267 1.00 87.19 100 LEU A O 1
ATOM 755 N N . LEU A 1 101 ? 1.666 -6.861 -10.955 1.00 88.19 101 LEU A N 1
ATOM 756 C CA . LEU A 1 101 ? 1.429 -7.583 -9.709 1.00 88.19 101 LEU A CA 1
ATOM 757 C C . LEU A 1 101 ? 2.553 -8.584 -9.437 1.00 88.19 101 LEU A C 1
ATOM 759 O O . LEU A 1 101 ? 3.119 -8.562 -8.346 1.00 88.19 101 LEU A O 1
ATOM 763 N N . ASP A 1 102 ? 2.915 -9.409 -10.422 1.00 88.94 102 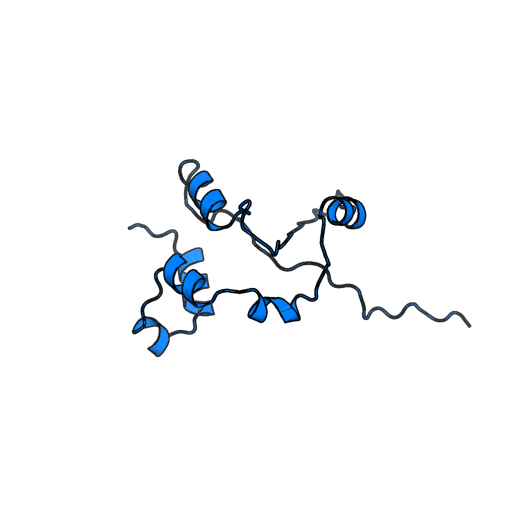ASP A N 1
ATOM 764 C CA . ASP A 1 102 ? 3.973 -10.416 -10.265 1.00 88.94 102 ASP A CA 1
ATOM 765 C C . ASP A 1 102 ? 5.310 -9.768 -9.905 1.00 88.94 102 ASP A C 1
ATOM 767 O O . ASP A 1 102 ? 6.008 -10.223 -8.999 1.00 88.94 102 ASP A O 1
ATOM 771 N N . SER A 1 103 ? 5.639 -8.658 -10.567 1.00 88.62 103 SER A N 1
ATOM 772 C CA . SER A 1 103 ? 6.838 -7.874 -10.282 1.00 88.62 103 SER A CA 1
ATOM 773 C C . SER A 1 103 ? 6.861 -7.332 -8.850 1.00 88.62 103 SER A C 1
ATOM 775 O O . SER A 1 103 ? 7.872 -7.452 -8.156 1.00 88.62 103 SER A O 1
ATOM 777 N N . ILE A 1 104 ? 5.746 -6.775 -8.369 1.00 84.88 104 ILE A N 1
ATOM 778 C CA . ILE A 1 104 ? 5.635 -6.260 -6.996 1.00 84.88 104 ILE A CA 1
ATOM 779 C C . ILE A 1 104 ? 5.734 -7.400 -5.979 1.00 84.88 104 ILE A C 1
ATOM 781 O O . ILE A 1 104 ? 6.517 -7.307 -5.035 1.00 84.88 104 ILE A O 1
ATOM 785 N N . VAL A 1 105 ? 4.993 -8.494 -6.179 1.00 84.94 105 VAL A N 1
ATOM 786 C CA . VAL A 1 105 ? 5.020 -9.665 -5.286 1.00 84.94 105 VAL A CA 1
ATOM 787 C C . VAL A 1 105 ? 6.420 -10.267 -5.228 1.00 84.94 105 VAL A C 1
ATOM 789 O O . VAL A 1 105 ? 6.896 -10.609 -4.142 1.00 84.94 105 VAL A O 1
ATOM 792 N N . CYS A 1 106 ? 7.114 -10.337 -6.366 1.00 83.56 106 CYS A N 1
ATOM 793 C CA . CYS A 1 106 ? 8.505 -10.759 -6.429 1.00 83.56 106 CYS A CA 1
ATOM 794 C C . CYS A 1 106 ? 9.382 -9.855 -5.553 1.00 83.56 106 CYS A C 1
ATOM 796 O O . CYS A 1 106 ? 10.041 -10.364 -4.653 1.00 83.56 106 CYS A O 1
ATOM 798 N N . ARG A 1 107 ? 9.297 -8.524 -5.706 1.00 80.44 107 ARG A N 1
ATOM 799 C CA . ARG A 1 107 ? 10.063 -7.553 -4.898 1.00 80.44 107 ARG A CA 1
ATOM 800 C C . ARG A 1 107 ? 9.740 -7.594 -3.408 1.00 80.44 107 ARG A C 1
ATOM 802 O O . ARG A 1 107 ? 10.630 -7.374 -2.599 1.00 80.44 107 ARG A O 1
ATOM 809 N N . MET A 1 108 ? 8.494 -7.868 -3.035 1.00 76.94 108 MET A N 1
ATOM 810 C CA . MET A 1 108 ? 8.111 -8.045 -1.630 1.00 76.94 108 MET A CA 1
ATOM 811 C C . MET A 1 108 ? 8.692 -9.339 -1.043 1.00 76.94 108 MET A C 1
ATOM 813 O O . MET A 1 108 ? 9.038 -9.391 0.135 1.00 76.94 108 MET A O 1
ATOM 817 N N . SER A 1 109 ? 8.791 -10.386 -1.865 1.00 77.81 109 SER A N 1
ATOM 818 C CA . SER A 1 109 ? 9.252 -11.717 -1.454 1.00 77.81 109 SER A CA 1
ATOM 819 C C . SER A 1 109 ? 10.776 -11.821 -1.424 1.00 77.81 109 SER A C 1
ATOM 821 O O . SER A 1 109 ? 11.360 -12.435 -0.528 1.00 77.81 109 SER A O 1
ATOM 823 N N . THR A 1 110 ? 11.445 -11.211 -2.399 1.00 69.69 110 THR A N 1
ATOM 824 C CA . THR A 1 110 ? 12.896 -11.092 -2.436 1.00 69.69 110 THR A CA 1
ATOM 825 C C . THR A 1 110 ? 13.289 -9.969 -1.488 1.00 69.69 110 THR A C 1
ATOM 827 O O . THR A 1 110 ? 12.985 -8.814 -1.751 1.00 69.69 110 THR A O 1
ATOM 830 N N . LYS A 1 111 ? 13.976 -10.278 -0.385 1.00 58.06 111 LYS A N 1
ATOM 831 C CA . LYS A 1 111 ? 14.437 -9.306 0.633 1.00 58.06 111 LYS A CA 1
ATOM 832 C C . LYS A 1 111 ? 15.477 -8.274 0.130 1.00 58.06 111 LYS A C 1
ATOM 834 O O . LYS A 1 111 ? 16.253 -7.800 0.945 1.00 58.06 111 LYS A O 1
ATOM 839 N N . ASP A 1 112 ? 15.528 -8.011 -1.177 1.00 44.94 112 ASP A N 1
ATOM 840 C CA . ASP A 1 112 ? 16.645 -7.528 -1.999 1.00 44.94 112 ASP A CA 1
ATOM 841 C C . ASP A 1 112 ? 17.985 -7.367 -1.256 1.00 44.94 112 ASP A C 1
ATOM 843 O O . ASP A 1 112 ? 18.233 -6.406 -0.528 1.00 44.94 112 ASP A O 1
ATOM 847 N N . VAL A 1 113 ? 18.862 -8.351 -1.481 1.00 35.44 113 VAL A N 1
ATOM 848 C CA . VAL A 1 113 ? 20.309 -8.247 -1.273 1.00 35.44 113 VAL A CA 1
ATOM 849 C C . VAL A 1 113 ? 20.857 -7.444 -2.458 1.00 35.44 113 VAL A C 1
ATOM 851 O O . VAL A 1 113 ? 21.347 -8.024 -3.425 1.00 35.44 113 VAL A O 1
ATOM 854 N N . LEU A 1 114 ? 20.714 -6.118 -2.406 1.00 34.25 114 LEU A N 1
ATOM 855 C CA . LEU A 1 114 ? 21.415 -5.161 -3.270 1.00 34.25 114 LEU A CA 1
ATOM 856 C C . LEU A 1 114 ? 22.011 -4.036 -2.426 1.00 34.25 114 LEU A C 1
ATOM 858 O O . LEU A 1 114 ? 21.263 -3.444 -1.613 1.00 34.25 114 LEU A O 1
#

pLDDT: mean 70.64, std 19.87, range [26.5, 91.44]

Organism: NCBI:txid1758121

InterPro domains:
  IPR013926 CGI121/TPRKB [PF08617] (26-112)
  IPR013926 CGI121/TPRKB [PTHR15840] (26-114)
  IPR036504 CGI121/TPRKB superfamily [G3DSA:3.30.2380.10] (19-114)
  IPR036504 CGI121/TPRKB superfamily [SSF143870] (25-92)

Secondary structure (DSSP, 8-state):
---PPP-TT---------S-SSSSTTTHHHHHHHHS--TT-S---------TT----HHHHHTTS-S----GGGHHHH--HHHHHHHTT--TTGGGTS-HHHHHHHHHHS----